Protein AF-A0A388QRF5-F1 (afdb_monomer_lite)

Radius of gyration: 16.77 Å; chains: 1; bounding box: 43×39×47 Å

Secondary structure (DSSP, 8-state):
----------PPPP-EEEEEES-HHHHHHHHHHHHHTT--SEEEEEE-GGGSSTT-SS-GGG-EEEE---TT---HHHHHHHHHH--SEEEE--S--

Foldseek 3Di:
DDDDPDDPPPDPPDQAEEEDAQCPVVLVVVVVVCVVVVPPRYHGYYDHLLCPPVPDPDQQCRAEEEDEDPQVDDDPSNVVVNVVSNHVYYHYDHPHD

Sequence (97 aa):
MRFGPLRPFRRPPLRFRQRYRGQRRAARKAAENATLNHFLNCRFIAGSAESIFKKIPVEGHESAVIVDPPRKGCDEAFLDQLHAFGPRRIVYVSCAP

pLDDT: mean 82.21, std 14.66, range [36.31, 96.69]

Structure (mmCIF, N/CA/C/O backbone):
data_AF-A0A388QRF5-F1
#
_entry.id   AF-A0A388QRF5-F1
#
loop_
_atom_site.group_PDB
_atom_site.id
_atom_site.type_symbol
_atom_site.label_atom_id
_atom_site.label_alt_id
_atom_site.label_comp_id
_atom_site.label_asym_id
_atom_site.label_entity_id
_atom_site.label_seq_id
_atom_site.pdbx_PDB_ins_code
_atom_site.Cartn_x
_atom_site.Cartn_y
_atom_site.Cartn_z
_atom_site.occupancy
_atom_site.B_iso_or_equiv
_atom_site.auth_seq_id
_atom_site.auth_comp_id
_atom_site.auth_asym_id
_atom_site.auth_atom_id
_atom_site.pdbx_PDB_model_num
ATOM 1 N N . MET A 1 1 ? -25.319 -28.236 -29.452 1.00 42.00 1 MET A N 1
ATOM 2 C CA . MET A 1 1 ? -24.448 -27.127 -29.001 1.00 42.00 1 MET A CA 1
ATOM 3 C C . MET A 1 1 ? -23.018 -27.646 -28.912 1.00 42.00 1 MET A C 1
ATOM 5 O O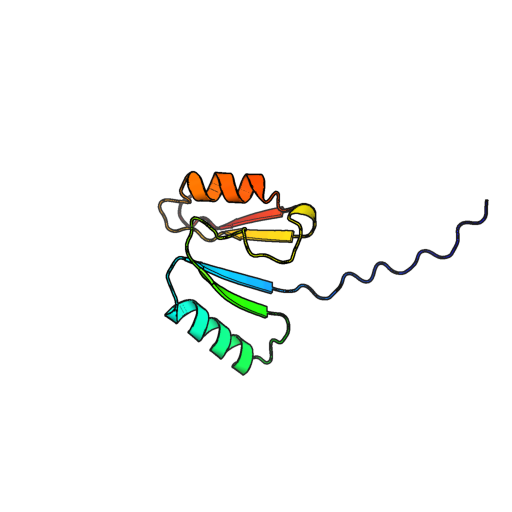 . MET A 1 1 ? -22.778 -28.560 -28.138 1.00 42.00 1 MET A O 1
ATOM 9 N N . ARG A 1 2 ? -22.091 -27.159 -29.748 1.00 36.31 2 ARG A N 1
ATOM 10 C CA . ARG A 1 2 ? -20.662 -27.503 -29.633 1.00 36.31 2 ARG A CA 1
ATOM 11 C C . ARG A 1 2 ? -20.000 -26.474 -28.719 1.00 36.31 2 ARG A C 1
ATOM 13 O O . ARG A 1 2 ? -19.979 -25.296 -29.058 1.00 36.31 2 ARG A O 1
ATOM 20 N N . PHE A 1 3 ? -19.484 -26.913 -27.575 1.00 48.56 3 PHE A N 1
ATOM 21 C CA . PHE A 1 3 ? -18.592 -26.094 -26.759 1.00 48.56 3 PHE A CA 1
ATOM 22 C C . PHE A 1 3 ? -17.287 -25.901 -27.539 1.00 48.56 3 PHE A C 1
ATOM 24 O O . PHE A 1 3 ? -16.603 -26.870 -27.864 1.00 48.56 3 PHE A O 1
ATOM 31 N N . GLY A 1 4 ? -16.984 -24.655 -27.909 1.00 52.78 4 GLY A N 1
ATOM 32 C CA . GLY A 1 4 ? -15.687 -24.301 -28.482 1.00 52.78 4 GLY A CA 1
ATOM 33 C C . GLY A 1 4 ? -14.562 -24.520 -27.460 1.00 52.78 4 GLY A C 1
ATOM 34 O O . GLY A 1 4 ? -14.833 -24.545 -26.256 1.00 52.78 4 GLY A O 1
ATOM 35 N N . PRO A 1 5 ? -13.305 -24.681 -27.907 1.00 55.41 5 PRO A N 1
ATOM 36 C CA . PRO A 1 5 ? -12.184 -24.910 -27.006 1.00 55.41 5 PRO A CA 1
ATOM 37 C C . PRO A 1 5 ? -12.076 -23.750 -26.010 1.00 55.41 5 PRO A C 1
ATOM 39 O O . PRO A 1 5 ? -12.036 -22.581 -26.402 1.00 55.41 5 PRO A O 1
ATOM 42 N N . LEU A 1 6 ? -12.049 -24.083 -24.716 1.00 56.62 6 LEU A N 1
ATOM 43 C CA . LEU A 1 6 ? -11.815 -23.130 -23.636 1.00 56.62 6 LEU A CA 1
ATOM 44 C C . LEU A 1 6 ? -10.507 -22.392 -23.935 1.00 56.62 6 LEU A C 1
ATOM 46 O O . LEU A 1 6 ? -9.431 -22.991 -23.918 1.00 56.62 6 LEU A O 1
ATOM 50 N N . ARG A 1 7 ? -10.590 -21.090 -24.241 1.00 50.81 7 ARG A N 1
ATOM 51 C CA . ARG A 1 7 ? -9.389 -20.262 -24.373 1.00 50.81 7 ARG A CA 1
ATOM 52 C C . ARG A 1 7 ? -8.635 -20.353 -23.044 1.00 50.81 7 ARG A C 1
ATOM 54 O O . ARG A 1 7 ? -9.257 -20.127 -22.004 1.00 50.81 7 ARG A O 1
ATOM 61 N N . PRO A 1 8 ? -7.329 -20.667 -23.037 1.00 45.66 8 PRO A N 1
ATOM 62 C CA . PRO A 1 8 ? -6.564 -20.654 -21.804 1.00 45.66 8 PRO A CA 1
ATOM 63 C C . PRO A 1 8 ? -6.649 -19.243 -21.227 1.00 45.66 8 PRO A C 1
ATOM 65 O O . PRO A 1 8 ? -6.198 -18.281 -21.852 1.00 45.66 8 PRO A O 1
ATOM 68 N N . PHE A 1 9 ? -7.263 -19.116 -20.051 1.00 50.62 9 PHE A N 1
ATOM 69 C CA . PHE A 1 9 ? -7.337 -17.871 -19.296 1.00 50.62 9 PHE A CA 1
ATOM 70 C C . PHE A 1 9 ? -5.929 -17.556 -18.775 1.00 50.62 9 PHE A C 1
ATOM 72 O O . PHE A 1 9 ? -5.597 -17.795 -17.614 1.00 50.62 9 PHE A O 1
ATOM 79 N N . ARG A 1 10 ? -5.044 -17.094 -19.667 1.00 48.91 10 ARG A N 1
ATOM 80 C CA . ARG A 1 10 ? -3.722 -16.592 -19.300 1.00 48.91 10 ARG A CA 1
ATOM 81 C C . ARG A 1 10 ? -3.948 -15.289 -18.551 1.00 48.91 10 ARG A C 1
ATOM 83 O O . ARG A 1 10 ? -4.119 -14.239 -19.163 1.00 48.91 10 ARG A O 1
ATOM 90 N N . ARG A 1 11 ? -3.990 -15.367 -17.220 1.00 53.25 11 ARG A N 1
ATOM 91 C CA . ARG A 1 11 ? -3.955 -14.166 -16.386 1.00 53.25 11 ARG A CA 1
ATOM 92 C C . ARG A 1 11 ? -2.690 -13.391 -16.759 1.00 53.25 11 ARG A C 1
ATOM 94 O O . ARG A 1 11 ? -1.619 -14.004 -16.793 1.00 53.25 11 ARG A O 1
ATOM 101 N N . PRO A 1 12 ? -2.787 -12.091 -17.076 1.00 57.59 12 PRO A N 1
ATOM 102 C CA . PRO A 1 12 ? -1.598 -11.287 -17.303 1.00 57.59 12 PRO A CA 1
ATOM 103 C C . PRO A 1 12 ? -0.677 -11.371 -16.073 1.00 57.59 12 PRO A C 1
ATOM 105 O O . PRO A 1 12 ? -1.164 -11.606 -14.960 1.00 57.59 12 PRO A O 1
ATOM 108 N N . PRO A 1 13 ? 0.647 -11.201 -16.246 1.00 64.81 13 PRO A N 1
ATOM 109 C CA . PRO A 1 13 ? 1.576 -11.235 -15.126 1.00 64.81 13 PRO A CA 1
ATOM 110 C C . PRO A 1 13 ? 1.137 -10.224 -14.064 1.00 64.81 13 PRO A C 1
ATOM 112 O O . PRO A 1 13 ? 0.792 -9.085 -14.390 1.00 64.81 13 PRO A O 1
ATOM 115 N N . LEU A 1 14 ? 1.138 -10.657 -12.799 1.00 62.38 14 LEU A N 1
ATOM 116 C CA . LEU A 1 14 ? 0.802 -9.818 -11.649 1.00 62.38 14 LEU A CA 1
ATOM 117 C C . LEU A 1 14 ? 1.616 -8.522 -11.720 1.00 62.38 14 LEU A C 1
ATOM 119 O O . LEU A 1 14 ? 2.848 -8.545 -11.691 1.00 62.38 14 LEU A O 1
ATOM 123 N N . ARG A 1 15 ? 0.921 -7.388 -11.842 1.00 76.12 15 ARG A N 1
ATOM 124 C CA . ARG A 1 15 ? 1.533 -6.059 -11.787 1.00 76.12 15 ARG A CA 1
ATOM 125 C C . ARG A 1 15 ? 1.468 -5.570 -10.351 1.00 76.12 15 ARG A C 1
ATOM 127 O O . ARG A 1 15 ? 0.387 -5.291 -9.840 1.00 76.12 15 ARG A O 1
ATOM 134 N N . PHE A 1 16 ? 2.623 -5.464 -9.708 1.00 75.44 16 PHE A N 1
ATOM 135 C CA . PHE A 1 16 ? 2.719 -5.008 -8.329 1.00 75.44 16 PHE A CA 1
ATOM 136 C C . PHE A 1 16 ? 2.735 -3.480 -8.276 1.00 75.44 16 PHE A C 1
ATOM 138 O O . PHE A 1 16 ? 3.459 -2.814 -9.020 1.00 75.44 16 PHE A O 1
ATOM 145 N N . ARG A 1 17 ? 1.926 -2.887 -7.402 1.00 76.50 17 ARG A N 1
ATOM 146 C CA . ARG A 1 17 ? 1.936 -1.440 -7.177 1.00 76.50 17 ARG A CA 1
ATOM 147 C C . ARG A 1 17 ? 1.932 -1.176 -5.689 1.00 76.50 17 ARG A C 1
ATOM 149 O O . ARG A 1 17 ? 1.013 -1.599 -5.002 1.00 76.50 17 ARG A O 1
ATOM 156 N N . GLN A 1 18 ? 2.926 -0.429 -5.223 1.00 77.00 18 GLN A N 1
ATOM 157 C CA . GLN A 1 18 ? 3.012 -0.028 -3.826 1.00 77.00 18 GLN A CA 1
ATOM 158 C C . GLN A 1 18 ? 2.960 1.490 -3.719 1.00 77.00 18 GLN A C 1
ATOM 160 O O . GLN A 1 18 ? 3.719 2.212 -4.377 1.00 77.00 18 GLN A O 1
ATOM 165 N N . ARG A 1 19 ? 2.022 1.976 -2.905 1.00 76.19 19 ARG A N 1
ATOM 166 C CA . ARG A 1 19 ? 1.872 3.396 -2.596 1.00 76.19 19 ARG A CA 1
ATOM 167 C C . ARG A 1 19 ? 2.401 3.696 -1.206 1.00 76.19 19 ARG A C 1
ATOM 169 O O . ARG A 1 19 ? 2.062 3.007 -0.255 1.00 76.19 19 ARG A O 1
ATOM 176 N N . TYR A 1 20 ? 3.185 4.764 -1.102 1.00 76.75 20 TYR A N 1
ATOM 177 C CA . TYR A 1 20 ? 3.745 5.242 0.158 1.00 76.75 20 TYR A CA 1
ATOM 178 C C . TYR A 1 20 ? 3.105 6.579 0.527 1.00 76.75 20 TYR A C 1
ATOM 180 O O . TYR A 1 20 ? 3.267 7.564 -0.203 1.00 76.75 20 TYR A O 1
ATOM 188 N N . ARG A 1 21 ? 2.393 6.624 1.661 1.00 77.19 21 ARG A N 1
ATOM 189 C CA . ARG A 1 21 ? 1.778 7.851 2.197 1.00 77.19 21 ARG A CA 1
ATOM 190 C C . ARG A 1 21 ? 2.875 8.835 2.603 1.00 77.19 21 ARG A C 1
ATOM 192 O O . ARG A 1 21 ? 3.557 8.605 3.592 1.00 77.19 21 ARG A O 1
ATOM 199 N N . GLY A 1 22 ? 3.082 9.903 1.834 1.00 71.75 22 GLY A N 1
ATOM 200 C CA . GLY A 1 22 ? 4.036 10.980 2.151 1.00 71.75 22 GLY A CA 1
ATOM 201 C C . GLY A 1 22 ? 5.531 10.602 2.142 1.00 71.75 22 GLY A C 1
ATOM 202 O O . GLY A 1 22 ? 6.386 11.482 2.183 1.00 71.75 22 GLY A O 1
ATOM 203 N N . GLN A 1 23 ? 5.890 9.321 2.021 1.00 81.56 23 GLN A N 1
ATOM 204 C CA . GLN A 1 23 ? 7.278 8.853 2.122 1.00 81.56 23 GLN A CA 1
ATOM 205 C C . GLN A 1 23 ? 7.957 8.759 0.747 1.00 81.56 23 GLN A C 1
ATOM 207 O O . GLN A 1 23 ? 8.247 7.676 0.234 1.00 81.56 23 GLN A O 1
ATOM 212 N N . ARG A 1 24 ? 8.259 9.913 0.139 1.00 85.62 24 ARG A N 1
ATOM 213 C CA . ARG A 1 24 ? 8.931 9.978 -1.178 1.00 85.62 24 ARG A CA 1
ATOM 214 C C . ARG A 1 24 ? 10.264 9.222 -1.216 1.00 85.62 24 ARG A C 1
ATOM 216 O O . ARG A 1 24 ? 10.559 8.556 -2.203 1.00 85.62 24 ARG A O 1
ATOM 223 N N . ARG A 1 25 ? 11.050 9.290 -0.134 1.00 91.50 25 ARG A N 1
ATOM 224 C CA . ARG A 1 25 ? 12.327 8.562 -0.023 1.00 91.50 25 ARG A CA 1
ATOM 225 C C . ARG A 1 25 ? 12.132 7.044 -0.055 1.00 91.50 25 ARG A C 1
ATOM 227 O O . ARG A 1 25 ? 12.913 6.368 -0.714 1.00 91.50 25 ARG A O 1
ATOM 234 N N . ALA A 1 26 ? 11.095 6.523 0.604 1.00 89.00 26 ALA A N 1
ATOM 235 C CA . ALA A 1 26 ? 10.796 5.090 0.609 1.00 89.00 26 ALA A CA 1
ATOM 236 C C . ALA A 1 26 ? 10.403 4.600 -0.791 1.00 89.00 26 ALA A C 1
ATOM 238 O O . ALA A 1 26 ? 10.960 3.619 -1.272 1.00 89.00 26 ALA A O 1
ATOM 239 N N . ALA A 1 27 ? 9.541 5.349 -1.488 1.00 89.50 27 ALA A N 1
ATOM 240 C CA . ALA A 1 27 ? 9.178 5.044 -2.871 1.00 89.50 27 ALA A CA 1
ATOM 241 C C . ALA A 1 27 ? 10.398 5.031 -3.809 1.00 89.50 27 ALA A C 1
ATOM 243 O O . ALA A 1 27 ? 10.501 4.156 -4.666 1.00 89.50 27 ALA A O 1
ATOM 244 N N . ARG A 1 28 ? 11.338 5.974 -3.630 1.00 92.69 28 ARG A N 1
ATOM 245 C CA . ARG A 1 28 ? 12.575 6.029 -4.422 1.00 92.69 28 ARG A CA 1
ATOM 246 C C . ARG A 1 28 ? 13.475 4.821 -4.159 1.00 92.69 28 ARG A C 1
ATOM 248 O O . ARG A 1 28 ? 13.859 4.154 -5.110 1.00 92.69 28 ARG A O 1
ATOM 255 N N . LYS A 1 29 ? 13.737 4.497 -2.888 1.00 94.75 29 LYS A N 1
ATOM 256 C CA . LYS A 1 29 ? 14.533 3.315 -2.514 1.00 94.75 29 LYS A CA 1
ATOM 257 C C . LYS A 1 29 ? 13.922 2.016 -3.036 1.00 94.75 29 LYS A C 1
ATOM 259 O O . LYS A 1 29 ? 14.636 1.144 -3.508 1.00 94.75 29 LYS A O 1
ATOM 264 N N . ALA A 1 30 ? 12.599 1.888 -2.989 1.00 92.19 30 ALA A N 1
ATOM 265 C CA . ALA A 1 30 ? 11.919 0.712 -3.515 1.00 92.19 30 ALA A CA 1
ATOM 266 C C . ALA A 1 30 ? 12.075 0.585 -5.041 1.00 92.19 30 ALA A C 1
ATOM 268 O O . ALA A 1 30 ? 12.299 -0.512 -5.548 1.00 92.19 30 ALA A O 1
ATOM 269 N N . ALA A 1 31 ? 12.036 1.708 -5.767 1.00 92.94 31 ALA A N 1
ATOM 270 C CA . ALA A 1 31 ? 12.323 1.731 -7.198 1.00 92.94 31 ALA A CA 1
ATOM 271 C C . ALA A 1 31 ? 13.789 1.379 -7.509 1.00 92.94 31 ALA A C 1
ATOM 273 O O . ALA A 1 31 ? 14.034 0.584 -8.409 1.00 92.94 31 ALA A O 1
ATOM 274 N N . GLU A 1 32 ? 14.749 1.914 -6.746 1.00 95.38 32 GLU A N 1
ATOM 275 C CA . GLU A 1 32 ? 16.173 1.553 -6.846 1.00 95.38 32 GLU A CA 1
ATOM 276 C C . GLU A 1 32 ? 16.362 0.037 -6.641 1.00 95.38 32 GLU A C 1
ATOM 278 O O . GLU A 1 32 ? 16.972 -0.632 -7.474 1.00 95.38 32 GLU A O 1
ATOM 283 N N . ASN A 1 33 ? 15.742 -0.530 -5.600 1.00 95.75 33 ASN A N 1
ATOM 284 C CA . ASN A 1 33 ? 15.790 -1.966 -5.315 1.00 95.75 33 ASN A CA 1
ATOM 285 C C . ASN A 1 33 ? 15.187 -2.812 -6.442 1.00 95.75 33 ASN A C 1
ATOM 287 O O . ASN A 1 33 ? 15.736 -3.857 -6.785 1.00 95.75 33 ASN A O 1
ATOM 291 N N . ALA A 1 34 ? 14.070 -2.382 -7.028 1.00 94.69 34 ALA A N 1
ATOM 292 C CA . ALA A 1 34 ? 13.475 -3.087 -8.156 1.00 94.69 34 ALA A CA 1
ATOM 293 C C . ALA A 1 34 ? 14.387 -3.095 -9.386 1.00 94.69 34 ALA A C 1
ATOM 295 O O . ALA A 1 34 ? 14.518 -4.135 -10.028 1.00 94.69 34 ALA A O 1
ATOM 296 N N . THR A 1 35 ? 15.058 -1.976 -9.674 1.00 94.75 35 THR A N 1
ATOM 297 C CA . THR A 1 35 ? 16.050 -1.891 -10.754 1.00 94.75 35 THR A CA 1
ATOM 298 C C . THR A 1 35 ? 17.217 -2.845 -10.510 1.00 94.75 35 THR A C 1
ATOM 300 O O . THR A 1 35 ? 17.586 -3.584 -11.419 1.00 94.75 35 THR A O 1
ATOM 303 N N . LEU A 1 36 ? 17.749 -2.886 -9.282 1.00 96.69 36 LEU A N 1
ATOM 304 C CA . LEU A 1 36 ? 18.847 -3.787 -8.902 1.00 96.69 36 LEU A CA 1
ATOM 305 C C . LEU A 1 36 ? 18.486 -5.273 -9.048 1.00 96.69 36 LEU A C 1
ATOM 307 O O . LEU A 1 36 ? 19.365 -6.087 -9.302 1.00 96.69 36 LEU A O 1
ATOM 311 N N . ASN A 1 37 ? 17.205 -5.623 -8.906 1.00 95.25 37 ASN A N 1
ATOM 312 C CA . ASN A 1 37 ? 16.707 -6.998 -9.020 1.00 95.25 37 ASN A CA 1
ATOM 313 C C . ASN A 1 37 ? 16.020 -7.290 -10.367 1.00 95.25 37 ASN A C 1
ATOM 315 O O . ASN A 1 37 ? 15.388 -8.332 -10.522 1.00 95.25 37 ASN A O 1
ATOM 319 N N . HIS A 1 38 ? 16.109 -6.378 -11.340 1.00 94.81 38 HIS A N 1
ATO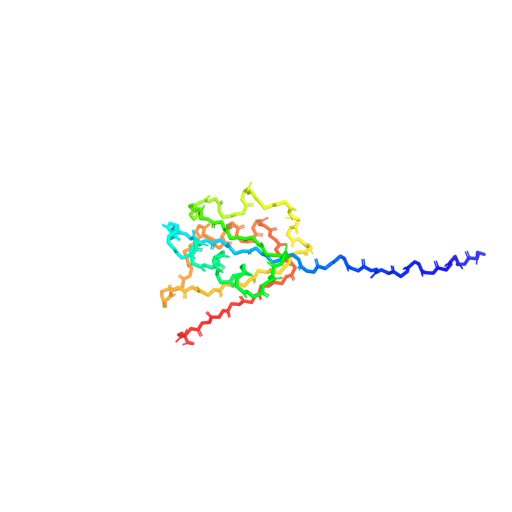M 320 C CA . HIS A 1 38 ? 15.496 -6.517 -12.667 1.00 94.81 38 HIS A CA 1
ATOM 321 C C . HIS A 1 38 ? 13.969 -6.752 -12.654 1.00 94.81 38 HIS A C 1
ATOM 323 O O . HIS A 1 38 ? 13.413 -7.387 -13.553 1.00 94.81 38 HIS A O 1
ATOM 329 N N . PHE A 1 39 ? 13.254 -6.208 -11.664 1.00 93.00 39 PHE A N 1
ATOM 330 C CA . PHE A 1 39 ? 11.793 -6.285 -11.613 1.00 93.00 39 PHE A CA 1
ATOM 331 C C . PHE A 1 39 ? 11.147 -5.227 -12.516 1.00 93.00 39 PHE A C 1
ATOM 333 O O . PHE A 1 39 ? 11.159 -4.033 -12.224 1.00 93.00 39 PHE A O 1
ATOM 340 N N . LEU A 1 40 ? 10.527 -5.676 -13.612 1.00 89.50 40 LEU A N 1
ATOM 341 C CA . LEU A 1 40 ? 9.882 -4.806 -14.611 1.00 89.50 40 LEU A CA 1
ATOM 342 C C . LEU A 1 40 ? 8.363 -4.654 -14.414 1.00 89.50 40 LEU A C 1
ATOM 344 O O . LEU A 1 40 ? 7.716 -3.815 -15.042 1.00 89.50 40 LEU A O 1
ATOM 348 N N . ASN A 1 41 ? 7.761 -5.475 -13.553 1.00 90.62 41 ASN A N 1
ATOM 349 C CA . ASN A 1 41 ? 6.316 -5.547 -13.325 1.00 90.62 41 ASN A CA 1
ATOM 350 C C . ASN A 1 41 ? 5.850 -4.782 -12.076 1.00 90.62 41 ASN A C 1
ATOM 352 O O . ASN A 1 41 ? 4.695 -4.937 -11.671 1.00 90.62 41 ASN A O 1
ATOM 356 N N . CYS A 1 42 ? 6.707 -3.955 -11.473 1.00 90.00 42 CYS A N 1
ATOM 357 C CA . CYS A 1 42 ? 6.382 -3.175 -10.283 1.00 90.00 42 CYS A CA 1
ATOM 358 C C . CYS A 1 42 ? 6.390 -1.662 -10.534 1.00 90.00 42 CYS A C 1
ATOM 360 O O . CYS A 1 42 ? 7.172 -1.147 -11.331 1.00 90.00 42 CYS A O 1
ATOM 362 N N . ARG A 1 43 ? 5.536 -0.921 -9.818 1.00 88.69 43 ARG A N 1
ATOM 363 C CA . ARG A 1 43 ? 5.586 0.547 -9.775 1.00 88.69 43 ARG A CA 1
ATOM 364 C C . ARG A 1 43 ? 5.400 1.067 -8.356 1.00 88.69 43 ARG A C 1
ATOM 366 O O . ARG A 1 43 ? 4.447 0.696 -7.673 1.00 88.69 43 ARG A O 1
ATOM 373 N N . PHE A 1 44 ? 6.261 1.998 -7.964 1.00 89.81 44 PHE A N 1
ATOM 374 C CA . PHE A 1 44 ? 6.240 2.641 -6.653 1.00 89.81 44 PHE A CA 1
ATOM 375 C C . PHE A 1 44 ? 5.751 4.076 -6.798 1.00 89.81 44 PHE A C 1
ATOM 377 O O . PHE A 1 44 ? 6.201 4.814 -7.676 1.00 89.81 44 PHE A O 1
ATOM 384 N N . ILE A 1 45 ? 4.774 4.463 -5.984 1.00 86.50 45 ILE A N 1
ATOM 385 C CA . ILE A 1 45 ? 4.106 5.760 -6.105 1.00 86.50 45 ILE A CA 1
ATOM 386 C C . ILE A 1 45 ? 4.091 6.426 -4.732 1.00 86.50 45 ILE A C 1
ATOM 388 O O . ILE A 1 45 ? 3.510 5.906 -3.785 1.00 86.50 45 ILE A O 1
ATOM 392 N N . ALA A 1 46 ? 4.695 7.604 -4.618 1.00 85.31 46 ALA A N 1
ATOM 393 C CA . ALA A 1 46 ? 4.479 8.457 -3.456 1.00 85.31 46 ALA A CA 1
ATOM 394 C C . ALA A 1 46 ? 3.155 9.209 -3.636 1.00 85.31 46 ALA A C 1
ATOM 396 O O . ALA A 1 46 ? 2.933 9.837 -4.672 1.00 85.31 46 ALA A O 1
ATOM 397 N N . GLY A 1 47 ? 2.269 9.135 -2.649 1.00 79.31 47 GLY A N 1
ATOM 398 C CA . GLY A 1 47 ? 0.954 9.766 -2.708 1.00 79.31 47 GLY A CA 1
ATOM 399 C C . GLY A 1 47 ? 0.489 10.238 -1.340 1.00 79.31 47 GLY A C 1
ATOM 400 O O . GLY A 1 47 ? 1.098 9.911 -0.322 1.00 79.31 47 GLY A O 1
ATOM 401 N N . SER A 1 48 ? -0.581 11.025 -1.323 1.00 77.94 48 SER A N 1
ATOM 402 C CA . SER A 1 48 ? -1.289 11.355 -0.089 1.00 77.94 48 SER A CA 1
ATOM 403 C C . SER A 1 48 ? -2.230 10.204 0.295 1.00 77.94 48 SER A C 1
ATOM 405 O O . SER A 1 48 ? -2.589 9.387 -0.561 1.00 77.94 48 SER A O 1
ATOM 407 N N . A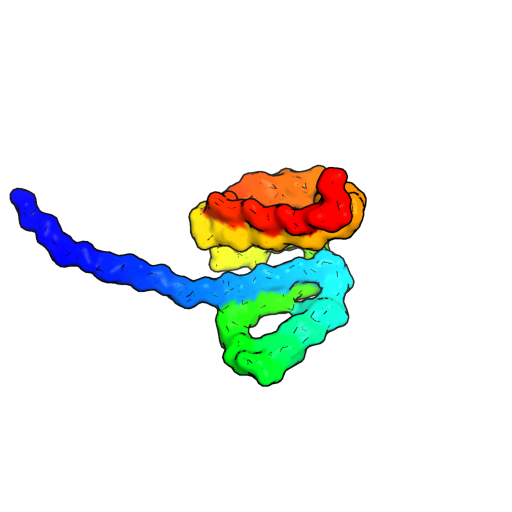LA A 1 49 ? -2.594 10.095 1.575 1.00 69.12 49 ALA A N 1
ATOM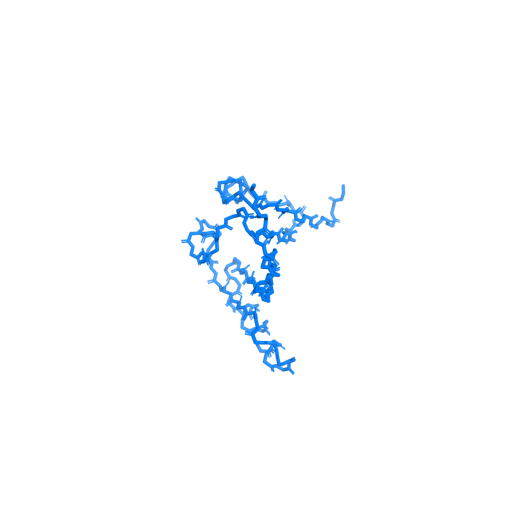 408 C CA . ALA A 1 49 ? -3.493 9.025 2.019 1.00 69.12 49 ALA A CA 1
ATOM 409 C C . ALA A 1 49 ? -4.934 9.243 1.609 1.00 69.12 49 ALA A C 1
ATOM 411 O O . ALA A 1 49 ? -5.648 8.274 1.378 1.00 69.12 49 ALA A O 1
ATOM 412 N N . GLU A 1 50 ? -5.347 10.501 1.489 1.00 70.38 50 GLU A N 1
ATOM 413 C CA . GLU A 1 50 ? -6.716 10.880 1.148 1.00 70.38 50 GLU A CA 1
ATOM 414 C C . GLU A 1 50 ? -7.065 10.494 -0.303 1.00 70.38 50 GLU A C 1
ATOM 416 O O . GLU A 1 50 ? -8.165 10.748 -0.789 1.00 70.38 50 GLU A O 1
ATOM 421 N N . SER A 1 51 ? -6.103 9.969 -1.069 1.00 76.19 51 SER A N 1
ATOM 422 C CA . SER A 1 51 ? -6.265 9.625 -2.482 1.00 76.19 51 SER A CA 1
ATOM 423 C C . SER A 1 51 ? -5.394 8.436 -2.892 1.00 76.19 51 SER A C 1
ATOM 425 O O . SER A 1 51 ? -4.782 8.439 -3.968 1.00 76.19 51 SER A O 1
ATOM 427 N N . ILE A 1 52 ? -5.323 7.405 -2.042 1.00 81.06 52 ILE A N 1
ATOM 428 C CA . ILE A 1 52 ? -4.525 6.202 -2.330 1.00 81.06 52 ILE A CA 1
ATOM 429 C C . ILE A 1 52 ? -5.062 5.469 -3.565 1.00 81.06 52 ILE A C 1
ATOM 431 O O . ILE A 1 52 ? -4.269 5.103 -4.436 1.00 81.06 52 ILE A O 1
ATOM 435 N N . PHE A 1 53 ? -6.384 5.338 -3.698 1.00 84.88 53 PHE A N 1
ATOM 436 C CA . PHE A 1 53 ? -6.997 4.527 -4.757 1.00 84.88 53 PHE A CA 1
ATOM 437 C C . PHE A 1 53 ? -7.407 5.315 -6.013 1.00 84.88 53 PHE A C 1
ATOM 439 O O . PHE A 1 53 ? -7.472 4.738 -7.093 1.00 84.88 53 PHE A O 1
ATOM 446 N N . LYS A 1 54 ? -7.552 6.651 -5.941 1.00 77.44 54 LYS A N 1
ATOM 447 C CA . LYS A 1 54 ? -8.055 7.512 -7.044 1.00 77.44 54 LYS A CA 1
ATOM 448 C C . LYS A 1 54 ? -7.267 7.469 -8.368 1.00 77.44 54 LYS A C 1
ATOM 450 O O . LYS A 1 54 ? -7.718 8.023 -9.362 1.00 77.44 54 LYS A O 1
ATOM 455 N N . LYS A 1 55 ? -6.060 6.895 -8.399 1.00 75.81 55 LYS A N 1
ATOM 456 C CA . LYS A 1 55 ? -5.190 6.839 -9.594 1.00 75.81 55 LYS A CA 1
ATOM 457 C C . LYS A 1 55 ? -4.567 5.453 -9.775 1.00 75.81 55 LYS A C 1
ATOM 459 O O . LYS A 1 55 ? -3.366 5.341 -10.053 1.00 75.81 55 LYS A O 1
ATOM 464 N N . ILE A 1 56 ? -5.341 4.400 -9.525 1.00 81.12 56 ILE A N 1
ATOM 465 C CA . ILE A 1 56 ? -4.931 3.019 -9.777 1.00 81.12 56 ILE A CA 1
ATOM 466 C C . ILE A 1 56 ? -5.635 2.550 -11.059 1.00 81.12 56 ILE A C 1
ATOM 468 O O . ILE A 1 56 ? -6.856 2.505 -11.076 1.00 81.12 56 ILE A O 1
ATOM 472 N N . PRO A 1 57 ? -4.899 2.221 -12.140 1.00 83.44 57 PRO A N 1
ATOM 473 C CA . PRO A 1 57 ? -5.487 1.773 -13.404 1.00 83.44 57 PRO A CA 1
ATOM 474 C C . PRO A 1 57 ? -5.816 0.270 -13.349 1.00 83.44 57 PRO A C 1
ATOM 476 O O . PRO A 1 57 ? -5.333 -0.499 -14.177 1.00 83.44 57 PRO A O 1
ATOM 479 N N . VAL A 1 58 ? -6.502 -0.155 -12.290 1.00 85.75 58 VAL A N 1
ATOM 480 C CA . VAL A 1 58 ? -6.957 -1.527 -12.033 1.00 85.75 58 VAL A CA 1
ATOM 481 C C . VAL A 1 58 ? -8.269 -1.423 -11.272 1.00 85.75 58 VAL A C 1
ATOM 483 O O . VAL A 1 58 ? -8.349 -0.676 -10.295 1.00 85.75 58 VAL A O 1
ATOM 486 N N . GLU A 1 59 ? -9.246 -2.215 -11.692 1.00 89.56 59 GLU A N 1
ATOM 487 C CA . GLU A 1 59 ? -10.511 -2.363 -10.989 1.00 89.56 59 GLU A CA 1
ATOM 488 C C . GLU A 1 59 ? -10.313 -3.133 -9.679 1.00 89.56 59 GLU A C 1
ATOM 490 O O . GLU A 1 59 ? -9.569 -4.118 -9.619 1.00 89.56 59 GLU A O 1
ATOM 495 N N . GLY A 1 60 ? -11.001 -2.716 -8.616 1.00 90.31 60 GLY A N 1
ATOM 496 C CA . GLY A 1 60 ? -10.870 -3.337 -7.297 1.00 90.31 60 GLY A CA 1
ATOM 497 C C . GLY A 1 60 ? -11.060 -4.848 -7.316 1.00 90.31 60 GLY A C 1
ATOM 498 O O . GLY A 1 60 ? -10.196 -5.594 -6.854 1.00 90.31 60 GLY A O 1
ATOM 499 N N . HIS A 1 61 ? -12.132 -5.328 -7.939 1.00 93.19 61 HIS A N 1
ATOM 500 C CA . HIS A 1 61 ? -12.473 -6.751 -7.993 1.00 93.19 61 HIS A CA 1
ATOM 501 C C . HIS A 1 61 ? -11.452 -7.627 -8.758 1.00 93.19 61 HIS A C 1
ATOM 503 O O . HIS A 1 61 ? -11.503 -8.858 -8.676 1.00 93.19 61 HIS A O 1
ATOM 509 N N . GLU A 1 62 ? -10.496 -7.025 -9.469 1.00 91.69 62 GLU A N 1
ATOM 510 C CA . GLU A 1 62 ? -9.366 -7.713 -10.108 1.00 91.69 62 GLU A CA 1
ATOM 511 C C . GLU A 1 62 ? -8.069 -7.625 -9.287 1.00 91.69 62 GLU A C 1
ATOM 513 O O . GLU A 1 62 ? -7.043 -8.207 -9.645 1.00 91.69 62 GLU A O 1
ATOM 518 N N . SER A 1 63 ? -8.103 -6.911 -8.164 1.00 92.19 63 SER A N 1
ATOM 519 C CA . SER A 1 63 ? -6.946 -6.598 -7.334 1.00 92.19 63 SER A CA 1
ATOM 520 C C . SER A 1 63 ? -6.898 -7.404 -6.034 1.00 92.19 63 SER A C 1
ATOM 522 O O . SER A 1 63 ? -7.899 -7.919 -5.529 1.00 92.19 63 SER A O 1
ATOM 524 N N . ALA A 1 64 ? -5.696 -7.486 -5.470 1.00 93.75 64 ALA A N 1
ATOM 525 C CA . ALA A 1 64 ? -5.487 -7.816 -4.071 1.00 93.75 64 ALA A CA 1
ATOM 526 C C . ALA A 1 64 ? -4.725 -6.662 -3.419 1.00 93.75 64 ALA A C 1
ATOM 528 O O . ALA A 1 64 ? -3.796 -6.116 -4.020 1.00 93.75 64 ALA A O 1
ATOM 529 N N . VAL A 1 65 ? -5.114 -6.296 -2.201 1.00 93.62 65 VAL A N 1
ATOM 530 C CA . VAL A 1 65 ? -4.495 -5.207 -1.444 1.00 93.62 65 VAL A CA 1
ATOM 531 C C . VAL A 1 65 ? -3.806 -5.785 -0.215 1.00 93.62 65 VAL A C 1
ATOM 533 O O . VAL A 1 65 ? -4.421 -6.509 0.562 1.00 93.62 65 VAL A O 1
ATOM 536 N N . ILE A 1 66 ? -2.523 -5.467 -0.055 1.00 92.38 66 ILE A N 1
ATOM 537 C CA . ILE A 1 66 ? -1.747 -5.788 1.144 1.00 92.38 66 ILE A CA 1
ATOM 538 C C . ILE A 1 66 ? -1.603 -4.500 1.950 1.00 92.38 66 ILE A C 1
ATOM 540 O O . ILE A 1 66 ? -1.163 -3.482 1.412 1.00 92.38 66 ILE A O 1
ATOM 544 N N . VAL A 1 67 ? -1.987 -4.549 3.220 1.00 91.19 67 VAL A N 1
ATOM 545 C CA . VAL A 1 67 ? -1.914 -3.433 4.160 1.00 91.19 67 VAL A CA 1
ATOM 546 C C . VAL A 1 67 ? -1.014 -3.841 5.318 1.00 91.19 67 VAL A C 1
ATOM 548 O O . VAL A 1 67 ? -1.280 -4.834 5.988 1.00 91.19 67 VAL A O 1
ATOM 551 N N . ASP A 1 68 ? 0.040 -3.062 5.534 1.00 89.75 68 ASP A N 1
ATOM 552 C CA . ASP A 1 68 ? 0.945 -3.149 6.683 1.00 89.75 68 ASP A CA 1
ATOM 553 C C . ASP A 1 68 ? 0.868 -1.803 7.424 1.00 89.75 68 ASP A C 1
ATOM 555 O O . ASP A 1 68 ? 1.565 -0.845 7.063 1.00 89.75 68 ASP A O 1
ATOM 559 N N . PRO A 1 69 ? -0.107 -1.638 8.334 1.00 87.56 69 PRO A N 1
ATOM 560 C CA . PRO A 1 69 ? -0.342 -0.376 9.010 1.00 87.56 69 PRO A CA 1
ATOM 561 C C . PRO A 1 69 ? 0.637 -0.159 10.172 1.00 87.56 69 PRO A C 1
ATOM 563 O O . PRO A 1 69 ? 1.203 -1.105 10.718 1.00 87.56 69 PRO A O 1
ATOM 566 N N . PRO A 1 70 ? 0.811 1.096 10.630 1.00 84.56 70 PRO A N 1
ATOM 567 C CA . PRO A 1 70 ? 1.488 1.355 11.900 1.00 84.56 70 PRO A CA 1
ATOM 568 C C . PRO A 1 70 ? 0.752 0.664 13.061 1.00 84.56 70 PRO A C 1
ATOM 570 O O . PRO A 1 70 ? -0.426 0.343 12.943 1.00 84.56 70 PRO A O 1
ATOM 573 N N . ARG A 1 71 ? 1.400 0.530 14.229 1.00 85.75 71 ARG A N 1
ATOM 574 C CA . ARG A 1 71 ? 0.821 -0.133 15.423 1.00 85.75 71 ARG A CA 1
ATOM 575 C C . ARG A 1 71 ? -0.581 0.352 15.820 1.00 85.75 71 ARG A C 1
ATOM 577 O O . ARG A 1 71 ? -1.348 -0.417 16.374 1.00 85.75 71 ARG A O 1
ATOM 584 N N . LYS A 1 72 ? -0.913 1.614 15.530 1.00 86.69 72 LYS A N 1
ATOM 585 C CA . LYS A 1 72 ? -2.238 2.207 15.783 1.00 86.69 72 LYS A CA 1
ATOM 586 C C . LYS A 1 72 ? -3.343 1.753 14.810 1.00 86.69 72 LYS A C 1
ATOM 588 O O . LYS A 1 72 ? -4.477 2.183 14.963 1.00 86.69 72 LYS A O 1
ATOM 593 N N . GLY A 1 73 ? -3.011 0.961 13.792 1.00 88.00 73 GLY A N 1
ATOM 594 C CA . GLY A 1 73 ? -3.919 0.560 12.721 1.00 88.00 73 GLY A CA 1
ATOM 595 C C . GLY A 1 73 ? -4.099 1.607 11.614 1.00 88.00 73 GLY A C 1
ATOM 596 O O . GLY A 1 73 ? -3.368 2.603 11.521 1.00 88.00 73 GLY A O 1
ATOM 597 N N . CYS A 1 74 ? -5.070 1.339 10.739 1.00 89.75 74 CYS A N 1
ATOM 598 C CA . CYS A 1 74 ? -5.536 2.255 9.699 1.00 89.75 74 CYS A CA 1
ATOM 599 C C . CYS A 1 74 ? -6.521 3.289 10.260 1.00 89.75 74 CYS A C 1
ATOM 601 O O . CYS A 1 74 ? -7.306 2.975 11.147 1.00 89.75 74 CYS A O 1
ATOM 603 N N . ASP A 1 75 ? -6.504 4.506 9.710 1.00 89.44 75 ASP A N 1
ATOM 604 C CA . ASP A 1 75 ? -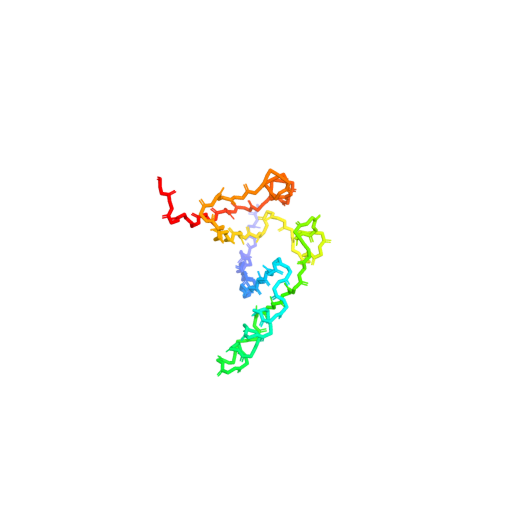7.560 5.488 9.974 1.00 89.44 75 ASP A CA 1
ATOM 605 C C . ASP A 1 75 ? -8.836 5.161 9.175 1.00 89.44 75 ASP A C 1
ATOM 607 O O . ASP A 1 75 ? -8.790 4.466 8.157 1.00 89.44 75 ASP A O 1
ATOM 611 N N . GLU A 1 76 ? -9.978 5.656 9.651 1.00 91.38 76 GLU A N 1
ATOM 612 C CA . GLU A 1 76 ? -11.301 5.402 9.062 1.00 91.38 76 GLU A CA 1
ATOM 613 C C . GLU A 1 76 ? -11.369 5.865 7.599 1.00 91.38 76 GLU A C 1
ATOM 615 O O . GLU A 1 76 ? -11.770 5.108 6.721 1.00 91.38 76 GLU A O 1
ATOM 620 N N . ALA A 1 77 ? -10.799 7.035 7.297 1.00 89.75 77 ALA A N 1
ATOM 621 C CA . ALA A 1 77 ? -10.724 7.566 5.938 1.00 89.75 77 ALA A CA 1
ATOM 622 C C . ALA A 1 77 ? -9.974 6.647 4.953 1.00 89.75 77 ALA A C 1
ATOM 624 O O . ALA A 1 77 ? -10.268 6.644 3.754 1.00 89.75 77 ALA A O 1
ATOM 625 N N . PHE A 1 78 ? -8.972 5.888 5.407 1.00 90.00 78 PHE A N 1
ATOM 626 C CA . PHE A 1 78 ? -8.329 4.867 4.584 1.00 90.00 78 PHE A CA 1
ATOM 627 C C . PHE A 1 78 ? -9.219 3.637 4.403 1.00 90.00 78 PHE A C 1
ATOM 629 O O . PHE A 1 78 ? -9.299 3.113 3.290 1.00 90.00 78 PHE A O 1
ATOM 636 N N . LEU A 1 79 ? -9.865 3.173 5.476 1.00 92.06 79 LEU A N 1
ATOM 637 C CA . LEU A 1 79 ? -10.746 2.005 5.441 1.00 92.06 79 LEU A CA 1
ATOM 638 C C . LEU A 1 79 ? -11.949 2.238 4.520 1.00 92.06 79 LEU A C 1
ATOM 640 O O . LEU A 1 79 ? -12.243 1.369 3.701 1.00 92.06 79 LEU A O 1
ATOM 644 N N . ASP A 1 80 ? -12.549 3.426 4.551 1.00 93.19 80 ASP A N 1
ATOM 645 C CA . ASP A 1 80 ? -13.634 3.820 3.648 1.00 93.19 80 ASP A CA 1
ATOM 646 C C . ASP A 1 80 ? -13.188 3.799 2.188 1.00 93.19 80 ASP A C 1
ATOM 648 O O . ASP A 1 80 ? -13.868 3.255 1.317 1.00 93.19 80 ASP A O 1
ATOM 652 N N . GLN A 1 81 ? -12.000 4.340 1.904 1.00 92.12 81 GLN A N 1
ATOM 653 C CA . GLN A 1 81 ? -11.442 4.287 0.556 1.00 92.12 81 GLN A CA 1
ATOM 654 C C . GLN A 1 81 ? -11.132 2.850 0.113 1.00 92.12 81 GLN A C 1
ATOM 656 O O . GLN A 1 81 ? -11.324 2.527 -1.058 1.00 92.12 81 GLN A O 1
ATOM 661 N N . LEU A 1 82 ? -10.637 1.995 1.013 1.00 93.06 82 LEU A N 1
ATOM 662 C CA . LEU A 1 82 ? -10.352 0.586 0.731 1.00 93.06 82 LEU A CA 1
ATOM 663 C C . LEU A 1 82 ? -11.644 -0.193 0.455 1.00 93.06 82 LEU A C 1
ATOM 665 O O . LEU A 1 82 ? -11.688 -0.985 -0.486 1.00 93.06 82 LEU A O 1
ATOM 669 N N . HIS A 1 83 ? -12.691 0.060 1.242 1.00 93.81 83 HIS A N 1
ATOM 670 C CA . HIS A 1 83 ? -14.015 -0.518 1.057 1.00 93.81 83 HIS A CA 1
ATOM 671 C C . HIS A 1 83 ? -14.628 -0.082 -0.278 1.00 93.81 83 HIS A C 1
ATOM 673 O O . HIS A 1 83 ? -15.031 -0.932 -1.068 1.00 93.81 83 HIS A O 1
ATOM 679 N N . ALA A 1 84 ? -14.605 1.220 -0.576 1.00 93.62 84 ALA A N 1
ATOM 680 C CA . ALA A 1 84 ? -15.096 1.771 -1.838 1.00 93.62 84 ALA A CA 1
ATOM 681 C C . ALA A 1 84 ? -14.292 1.282 -3.052 1.00 93.62 84 ALA A C 1
ATOM 683 O O . ALA A 1 84 ? -14.856 1.075 -4.124 1.00 93.62 84 ALA A O 1
ATOM 684 N N . PHE A 1 85 ? -12.979 1.078 -2.898 1.00 93.94 85 PHE A N 1
ATOM 685 C CA . PHE A 1 85 ? -12.159 0.480 -3.947 1.00 93.94 85 PHE A CA 1
ATOM 686 C C . PHE A 1 85 ? -12.566 -0.970 -4.219 1.00 93.94 85 PHE A C 1
ATOM 688 O O . PHE A 1 85 ? -12.518 -1.389 -5.367 1.00 93.94 85 PHE A O 1
ATOM 695 N N . GLY A 1 86 ? -12.990 -1.726 -3.202 1.00 95.38 86 GLY A N 1
ATOM 696 C CA . GLY A 1 86 ? -13.559 -3.066 -3.360 1.00 95.38 86 GLY A CA 1
ATOM 697 C C . GLY A 1 86 ? -12.573 -4.122 -3.878 1.00 95.38 86 GLY A C 1
ATOM 698 O O . GLY A 1 86 ? -12.868 -4.788 -4.875 1.00 95.38 86 GLY A O 1
ATOM 699 N N . PRO A 1 87 ? -11.390 -4.301 -3.255 1.00 95.38 87 PRO A N 1
ATOM 700 C CA . PRO A 1 87 ? -10.446 -5.325 -3.669 1.00 95.38 87 PRO A CA 1
ATOM 701 C C . PRO A 1 87 ? -11.018 -6.732 -3.481 1.00 95.38 87 PRO A C 1
ATOM 703 O O . PRO A 1 87 ? -11.649 -7.032 -2.470 1.00 95.38 87 PRO A O 1
ATOM 706 N N . ARG A 1 88 ? -10.718 -7.651 -4.403 1.00 96.69 88 ARG A N 1
ATOM 707 C CA . ARG A 1 88 ? -11.158 -9.054 -4.282 1.00 96.69 88 ARG A CA 1
ATOM 708 C C . ARG A 1 88 ? -10.588 -9.749 -3.047 1.00 96.69 88 ARG A C 1
ATOM 710 O O . ARG A 1 88 ? -11.172 -10.715 -2.559 1.00 96.69 88 ARG A O 1
ATOM 717 N N . ARG A 1 89 ? -9.403 -9.332 -2.596 1.00 95.75 89 ARG A N 1
ATOM 718 C CA . ARG A 1 89 ? -8.746 -9.847 -1.388 1.00 95.75 89 ARG A CA 1
ATOM 719 C C . ARG A 1 89 ? -8.004 -8.739 -0.662 1.00 95.75 89 ARG A C 1
ATOM 721 O O . ARG A 1 89 ? -7.326 -7.935 -1.300 1.00 95.75 89 ARG A O 1
ATOM 728 N N . ILE A 1 90 ? -8.073 -8.773 0.663 1.00 95.44 90 ILE A N 1
ATOM 729 C CA . ILE A 1 90 ? -7.300 -7.911 1.555 1.00 95.44 90 ILE A CA 1
ATOM 730 C C . ILE A 1 90 ? -6.418 -8.812 2.415 1.00 95.44 90 ILE A C 1
ATOM 732 O O . ILE A 1 90 ? -6.906 -9.768 3.013 1.00 95.44 90 ILE A O 1
ATOM 736 N N . VAL A 1 91 ? -5.122 -8.516 2.457 1.00 94.94 91 VAL A N 1
ATOM 737 C CA . VAL A 1 91 ? -4.178 -9.097 3.416 1.00 94.94 91 VAL A CA 1
ATOM 738 C C . VAL A 1 91 ? -3.782 -7.982 4.369 1.00 94.94 91 VAL A C 1
ATOM 740 O O . VAL A 1 91 ? -3.178 -7.001 3.944 1.00 94.94 91 VAL A O 1
ATOM 743 N N . TYR A 1 92 ? -4.143 -8.121 5.639 1.00 92.31 92 TYR A N 1
ATOM 744 C CA . TYR A 1 92 ? -3.823 -7.154 6.684 1.00 92.31 92 TYR A CA 1
ATOM 745 C C . TYR A 1 92 ? -2.761 -7.755 7.603 1.00 92.31 92 TYR A C 1
ATOM 747 O O . TYR A 1 92 ? -2.993 -8.792 8.220 1.00 92.31 92 TYR A O 1
ATOM 755 N N . VAL A 1 93 ? -1.589 -7.129 7.673 1.00 91.31 93 VAL A N 1
ATOM 756 C CA . VAL A 1 93 ? -0.469 -7.587 8.501 1.00 91.31 93 VAL A CA 1
ATOM 757 C C . VAL A 1 93 ? -0.462 -6.755 9.778 1.00 91.31 93 VAL A C 1
ATOM 759 O O . VAL A 1 93 ? -0.179 -5.566 9.727 1.00 91.31 93 VAL A O 1
ATOM 762 N N . SER A 1 94 ? -0.809 -7.356 10.921 1.00 86.44 94 SER A N 1
ATOM 763 C CA . SER A 1 94 ? -0.756 -6.671 12.219 1.00 86.44 94 SER A CA 1
ATOM 764 C C . SER A 1 94 ? 0.438 -7.147 13.038 1.00 86.44 94 SER A C 1
ATOM 766 O O . SER A 1 94 ? 0.676 -8.345 13.171 1.00 86.44 94 SER A O 1
ATOM 768 N N . CYS A 1 95 ? 1.163 -6.197 13.625 1.00 82.38 95 CYS A N 1
ATOM 769 C CA . CYS A 1 95 ? 2.176 -6.453 14.650 1.00 82.38 95 CYS A CA 1
ATOM 770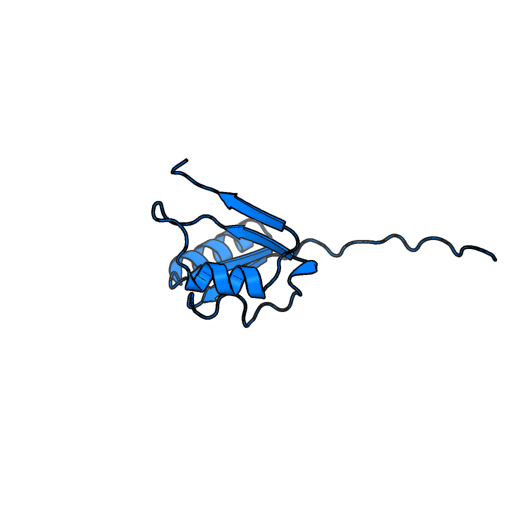 C C . CYS A 1 95 ? 1.629 -6.303 16.085 1.00 82.38 95 CYS A C 1
ATOM 772 O O . CYS A 1 95 ? 2.384 -6.469 17.042 1.00 82.38 95 CYS A O 1
ATOM 774 N N . ALA A 1 96 ? 0.337 -5.986 16.225 1.00 67.88 96 ALA A N 1
ATOM 775 C CA . ALA A 1 96 ? -0.403 -5.891 17.480 1.00 67.88 96 ALA A CA 1
ATOM 776 C C . ALA A 1 96 ? -1.692 -6.729 17.342 1.00 67.88 96 ALA A C 1
ATOM 778 O O . ALA A 1 96 ? -2.663 -6.232 16.761 1.00 67.88 96 ALA A O 1
ATOM 779 N N . PRO A 1 97 ? -1.662 -8.020 17.718 1.00 62.28 97 PRO A N 1
ATOM 780 C CA . PRO A 1 97 ? -2.851 -8.867 17.730 1.00 62.28 97 PRO A CA 1
ATOM 781 C C . PRO A 1 97 ? -3.820 -8.483 18.853 1.00 62.28 97 PRO A C 1
ATOM 783 O O . PRO A 1 97 ? -3.351 -7.975 19.898 1.00 62.28 97 PRO A O 1
#